Protein AF-A0A954KG67-F1 (afdb_monomer_lite)

Sequence (129 aa):
MQQMNFTLLSNLFTGDLIAPKYGTPLTLAVVALAIIGLAATNLGADLVLLGSLTILVASG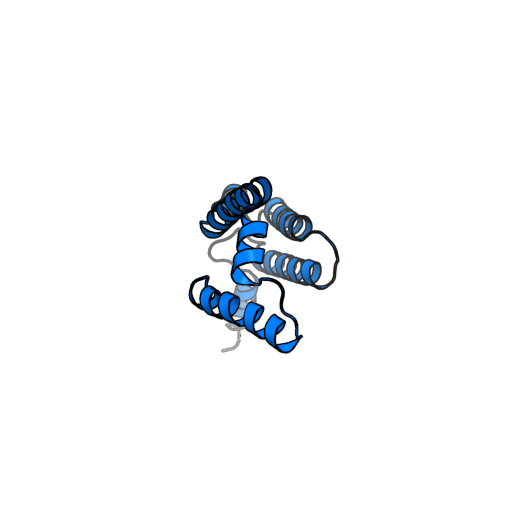AVSVPNAVHGFANEGLIAVAVLFIVAEGLEQTGAVGQLIQFVLGKPKTRLAALVRMIFPVAAMSSVMNN

Radius of gyration: 24.19 Å; chains: 1; bounding box: 67×35×59 Å

Foldseek 3Di:
DPDPPVVVVVCVVQVPDDFPRPADVLLVVLVVQLVCCVVPHPDDNCCSVVVSLVVCCVVVNDPPVRSVVVCVDPVNVVVVVVVVVVVVCVVVCVVVVVCCVQQNDDPDPVSNVCSVCVVCVVCDVVVDD

pLDDT: mean 82.66, std 14.42, range [47.78, 96.62]

Secondary structure (DSSP, 8-state):
--SSSHHHHHHHHH-TTSS-SS-HHHHHHHHHHHHHHHHH--S-HHHHHHHHHHHHHHTTSS-HHHHHHHHT-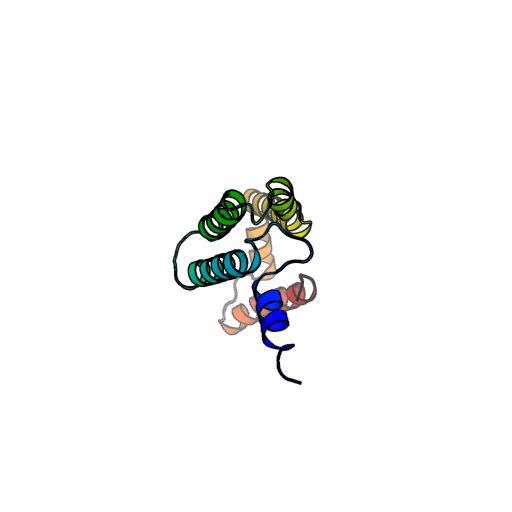HHHHHHHHHHHHHHHHHHTTHHHHHHHHHH---SSHHHHHHHHHHHHHHHHTTS--

Structure (mmCIF, N/CA/C/O backbone):
data_AF-A0A954KG67-F1
#
_entry.id   AF-A0A954KG67-F1
#
loop_
_atom_site.group_PDB
_atom_site.id
_atom_site.type_symbol
_atom_site.label_atom_id
_atom_site.label_alt_id
_atom_site.label_comp_id
_atom_site.label_asym_id
_atom_site.label_entity_id
_atom_site.label_seq_id
_atom_site.pdbx_PDB_ins_code
_atom_site.Cartn_x
_atom_site.Cartn_y
_atom_site.Cartn_z
_atom_site.occupancy
_atom_site.B_iso_or_equiv
_atom_site.auth_seq_id
_atom_site.auth_comp_id
_atom_site.auth_asym_id
_atom_site.auth_atom_id
_atom_site.pdbx_PDB_model_num
ATOM 1 N N . MET A 1 1 ? 44.824 -22.598 -18.547 1.00 50.69 1 MET A N 1
ATOM 2 C CA . MET A 1 1 ? 43.646 -22.534 -17.655 1.00 50.69 1 MET A CA 1
ATOM 3 C C . MET A 1 1 ? 43.579 -21.158 -16.982 1.00 50.69 1 MET A C 1
ATOM 5 O O . MET A 1 1 ? 43.983 -21.077 -15.839 1.00 50.69 1 MET A O 1
ATOM 9 N N . GLN A 1 2 ? 43.142 -20.076 -17.656 1.00 56.66 2 GLN A N 1
ATOM 10 C CA . GLN A 1 2 ? 42.823 -18.790 -16.982 1.00 56.66 2 GLN A CA 1
ATOM 11 C C . GLN A 1 2 ? 42.130 -17.761 -17.910 1.00 56.66 2 GLN A C 1
ATOM 13 O O . GLN A 1 2 ? 42.629 -16.661 -18.093 1.00 56.66 2 GLN A O 1
ATOM 18 N N . GLN A 1 3 ? 41.011 -18.106 -18.556 1.00 51.78 3 GLN A N 1
ATOM 19 C CA . GLN A 1 3 ? 40.231 -17.139 -19.368 1.00 51.78 3 GLN A CA 1
ATOM 20 C C . GLN A 1 3 ? 38.698 -17.328 -19.232 1.00 51.78 3 GLN A C 1
ATOM 22 O O . GLN A 1 3 ? 37.936 -16.673 -19.928 1.00 51.78 3 GLN A O 1
ATOM 27 N N . MET A 1 4 ? 38.211 -18.207 -18.341 1.00 57.88 4 MET A N 1
ATOM 28 C CA . MET A 1 4 ? 36.783 -18.591 -18.279 1.00 57.88 4 MET A CA 1
ATOM 29 C C . MET A 1 4 ? 35.961 -17.859 -17.195 1.00 57.88 4 MET A C 1
ATOM 31 O O . MET A 1 4 ? 34.759 -18.068 -17.101 1.00 57.88 4 MET A O 1
ATOM 35 N N . ASN A 1 5 ? 36.574 -16.983 -16.384 1.00 61.94 5 ASN A N 1
ATOM 36 C CA . ASN A 1 5 ? 35.899 -16.371 -15.224 1.00 61.94 5 ASN A CA 1
ATOM 37 C C . ASN A 1 5 ? 35.403 -14.935 -15.453 1.00 61.94 5 ASN A C 1
ATOM 39 O O . ASN A 1 5 ? 34.468 -14.511 -14.782 1.00 61.94 5 ASN A O 1
ATOM 43 N N . PHE A 1 6 ? 35.979 -14.178 -16.393 1.00 61.34 6 PHE A N 1
ATOM 44 C CA . PHE A 1 6 ? 35.586 -12.775 -16.592 1.00 61.34 6 PHE A CA 1
ATOM 45 C C . PHE A 1 6 ? 34.326 -12.631 -17.456 1.00 61.34 6 PHE A C 1
ATOM 47 O O . PHE A 1 6 ? 33.514 -11.745 -17.213 1.00 61.34 6 PHE A O 1
ATOM 54 N N . THR A 1 7 ? 34.116 -13.555 -18.397 1.00 57.84 7 THR A N 1
ATOM 55 C CA . THR A 1 7 ? 32.946 -13.575 -19.288 1.00 57.84 7 THR A CA 1
ATOM 56 C C . THR A 1 7 ? 31.671 -14.034 -18.572 1.00 57.84 7 THR A C 1
ATOM 58 O O . THR A 1 7 ? 30.589 -13.530 -18.845 1.00 57.84 7 THR A O 1
ATOM 61 N N . LEU A 1 8 ? 31.769 -14.957 -17.607 1.00 56.50 8 LEU A N 1
ATOM 62 C CA . LEU A 1 8 ? 30.614 -15.360 -16.791 1.00 56.50 8 LEU A CA 1
ATOM 63 C C . LEU A 1 8 ? 30.213 -14.272 -15.785 1.00 56.50 8 LEU A C 1
ATOM 65 O O . LEU A 1 8 ? 29.023 -14.066 -15.558 1.00 56.50 8 LEU A O 1
ATOM 69 N N . LEU A 1 9 ? 31.184 -13.524 -15.249 1.00 55.34 9 LEU A N 1
ATOM 70 C CA . LEU A 1 9 ? 30.914 -12.348 -14.422 1.00 55.34 9 LEU A CA 1
ATOM 71 C C . LEU A 1 9 ? 30.307 -11.213 -15.252 1.00 55.34 9 LEU A C 1
ATOM 73 O O . LEU A 1 9 ? 29.298 -10.654 -14.838 1.00 55.34 9 LEU A O 1
ATOM 77 N N . SER A 1 10 ? 30.825 -10.921 -16.450 1.00 54.59 10 SER A N 1
ATOM 78 C CA . SER A 1 10 ? 30.199 -9.922 -17.323 1.00 54.59 10 SER A CA 1
ATOM 79 C C . SER A 1 10 ? 28.784 -10.330 -17.717 1.00 54.59 10 SER A C 1
ATOM 81 O O . SER A 1 10 ? 27.908 -9.481 -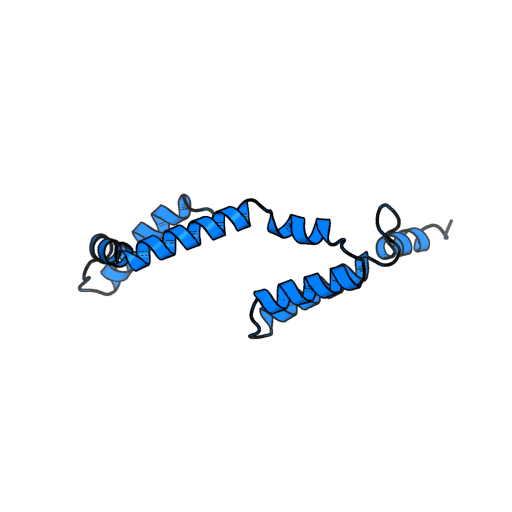17.699 1.00 54.59 10 SER A O 1
ATOM 83 N N . ASN A 1 11 ? 28.510 -11.608 -17.986 1.00 47.78 11 ASN A N 1
ATOM 84 C CA . ASN A 1 11 ? 27.172 -12.084 -18.356 1.00 47.78 11 ASN A CA 1
ATOM 85 C C . ASN A 1 11 ? 26.168 -12.045 -17.189 1.00 47.78 11 ASN A C 1
ATOM 87 O O . ASN A 1 11 ? 24.995 -11.759 -17.420 1.00 47.78 11 ASN A O 1
ATOM 91 N N . LEU A 1 12 ? 26.620 -12.228 -15.941 1.00 55.44 12 LEU A N 1
ATOM 92 C CA . LEU A 1 12 ? 25.805 -11.985 -14.740 1.00 55.44 12 LEU A CA 1
ATOM 93 C C . LEU A 1 12 ? 25.411 -10.504 -14.585 1.00 55.44 12 LEU A C 1
ATOM 95 O O . LEU A 1 12 ? 24.336 -10.212 -14.068 1.00 55.44 12 LEU A O 1
ATOM 99 N N . PHE A 1 13 ? 26.240 -9.576 -15.076 1.00 57.72 13 PHE A N 1
ATOM 100 C CA . PHE A 1 13 ? 25.941 -8.138 -15.105 1.00 57.72 13 PHE A CA 1
ATOM 101 C C . PHE A 1 13 ? 25.296 -7.653 -16.421 1.00 57.72 13 PHE A C 1
ATOM 103 O O . PHE A 1 13 ? 24.692 -6.583 -16.433 1.00 57.72 13 PHE A O 1
ATOM 110 N N . THR A 1 14 ? 25.384 -8.429 -17.510 1.00 59.44 14 THR A N 1
ATOM 111 C CA . THR A 1 14 ? 24.977 -8.029 -18.878 1.00 59.44 14 THR A CA 1
ATOM 112 C C . THR A 1 14 ? 23.681 -8.711 -19.349 1.00 59.44 14 THR A C 1
ATOM 114 O O . THR A 1 14 ? 23.075 -8.248 -20.305 1.00 59.44 14 THR A O 1
ATOM 117 N N . GLY A 1 15 ? 23.167 -9.728 -18.643 1.00 56.00 15 GLY A N 1
ATOM 118 C CA . GLY A 1 15 ? 21.749 -10.117 -18.724 1.00 56.00 15 GLY A CA 1
ATOM 119 C C . GLY A 1 15 ? 21.255 -10.644 -20.079 1.00 56.00 15 GLY A C 1
ATOM 120 O O . GLY A 1 15 ? 20.072 -10.510 -20.389 1.00 56.00 15 GLY A O 1
ATOM 121 N N . ASP A 1 16 ? 22.119 -11.266 -20.879 1.00 48.66 16 ASP A N 1
ATOM 122 C CA . ASP A 1 16 ? 21.725 -11.900 -22.139 1.00 48.66 16 ASP A CA 1
ATOM 123 C C . ASP A 1 16 ? 21.162 -13.306 -21.884 1.00 48.66 16 ASP A C 1
ATOM 125 O O . ASP A 1 16 ? 21.886 -14.285 -22.030 1.00 48.66 16 ASP A O 1
ATOM 129 N N . LEU A 1 17 ? 19.874 -13.423 -21.524 1.00 54.75 17 LEU A N 1
ATOM 130 C CA . LEU A 1 17 ? 19.091 -14.618 -21.888 1.00 54.75 17 LEU A CA 1
ATOM 131 C C . LEU A 1 17 ? 17.624 -14.358 -22.293 1.00 54.75 17 LEU A C 1
ATOM 133 O O . LEU A 1 17 ? 17.142 -15.150 -23.091 1.00 54.75 17 LEU A O 1
ATOM 137 N N . ILE A 1 18 ? 16.897 -13.307 -21.860 1.00 52.31 18 ILE A N 1
ATOM 138 C CA . ILE A 1 18 ? 15.483 -13.092 -22.306 1.00 52.31 18 ILE A CA 1
ATOM 139 C C . ILE A 1 18 ? 15.009 -11.603 -22.297 1.00 52.31 18 ILE A C 1
ATOM 141 O O . ILE A 1 18 ? 13.813 -11.333 -22.256 1.00 52.31 18 ILE A O 1
ATOM 145 N N . ALA A 1 19 ? 15.888 -10.591 -22.339 1.00 49.41 19 ALA A N 1
ATOM 146 C CA . ALA A 1 19 ? 15.471 -9.171 -22.309 1.00 49.41 19 ALA A CA 1
ATOM 147 C C . ALA A 1 19 ? 16.362 -8.262 -23.188 1.00 49.41 19 ALA A C 1
ATOM 149 O O . ALA A 1 19 ? 17.535 -8.578 -23.386 1.00 49.41 19 ALA A O 1
ATOM 150 N N . PRO A 1 20 ? 15.845 -7.144 -23.741 1.00 51.06 20 PRO A N 1
ATOM 151 C CA . PRO A 1 20 ? 16.573 -6.306 -24.695 1.00 51.06 20 PRO A CA 1
ATOM 152 C C . PRO A 1 20 ? 17.757 -5.597 -24.021 1.00 51.06 20 PRO A C 1
ATOM 154 O O . PRO A 1 20 ? 17.546 -4.643 -23.286 1.00 51.06 20 PRO A O 1
ATOM 157 N N . LYS A 1 21 ? 18.978 -6.097 -24.264 1.00 54.22 21 LYS A N 1
ATOM 158 C CA . LYS A 1 21 ? 20.347 -5.513 -24.223 1.00 54.22 21 LYS A CA 1
ATOM 159 C C . LYS A 1 21 ? 20.760 -4.376 -23.244 1.00 54.22 21 LYS A C 1
ATOM 161 O O . LYS A 1 21 ? 21.917 -3.969 -23.303 1.00 54.22 21 LYS A O 1
ATOM 166 N N . TYR A 1 22 ? 19.910 -3.888 -22.331 1.00 52.75 22 TYR A N 1
ATOM 167 C CA . TYR A 1 22 ? 20.175 -2.746 -21.428 1.00 52.75 22 TYR A CA 1
ATOM 168 C C . TYR A 1 22 ? 19.540 -2.854 -20.007 1.00 52.75 22 TYR A C 1
ATOM 170 O O . TYR A 1 22 ? 19.629 -1.908 -19.227 1.00 52.75 22 TYR A O 1
ATOM 178 N N . GLY A 1 23 ? 18.870 -3.960 -19.636 1.00 57.88 23 GLY A N 1
ATOM 179 C CA . GLY A 1 23 ? 17.750 -3.910 -18.667 1.00 57.88 23 GLY A CA 1
ATOM 180 C C . GLY A 1 23 ? 17.979 -4.214 -17.170 1.00 57.88 23 GLY A C 1
ATOM 181 O O . GLY A 1 23 ? 17.168 -3.784 -16.352 1.00 57.88 23 GLY A O 1
ATOM 182 N N . THR A 1 24 ? 19.025 -4.927 -16.746 1.00 68.75 24 THR A N 1
ATOM 183 C CA . THR A 1 24 ? 19.165 -5.388 -15.339 1.00 68.75 24 THR A CA 1
ATOM 184 C C . THR A 1 24 ? 19.762 -4.369 -14.353 1.00 68.75 24 THR A C 1
ATOM 186 O O . THR A 1 24 ? 19.183 -4.184 -13.283 1.00 68.75 24 THR A O 1
ATOM 189 N N . PRO A 1 25 ? 20.869 -3.657 -14.640 1.00 81.38 25 PRO A N 1
ATOM 190 C CA . PRO A 1 25 ? 21.409 -2.688 -13.682 1.00 81.38 25 PRO A CA 1
ATOM 191 C C . PRO A 1 25 ? 20.510 -1.455 -13.543 1.00 81.38 25 PRO A C 1
ATOM 193 O O . PRO A 1 25 ? 20.380 -0.907 -12.451 1.00 81.38 25 PRO A O 1
ATOM 196 N N . LEU A 1 26 ? 19.848 -1.046 -14.631 1.00 85.25 26 LEU A N 1
ATOM 197 C CA . LEU A 1 26 ? 18.913 0.076 -14.624 1.00 85.25 26 LEU A CA 1
ATOM 198 C C . LEU A 1 26 ? 17.680 -0.226 -13.765 1.00 85.25 26 LEU A C 1
ATOM 200 O O . LEU A 1 26 ? 17.288 0.604 -12.950 1.00 85.25 26 LEU A O 1
ATOM 204 N N . THR A 1 27 ? 17.090 -1.416 -13.908 1.00 89.31 27 THR A N 1
ATOM 205 C CA . THR A 1 27 ? 15.928 -1.824 -13.102 1.00 89.31 27 THR A CA 1
ATOM 206 C C . THR A 1 27 ? 16.266 -1.875 -11.619 1.00 89.31 27 THR A C 1
ATOM 208 O O . THR A 1 27 ? 15.542 -1.294 -10.813 1.00 89.31 27 THR A O 1
ATOM 211 N N . LEU A 1 28 ? 17.403 -2.476 -11.259 1.00 89.38 28 LEU A N 1
ATOM 212 C CA . LEU A 1 28 ? 17.885 -2.504 -9.877 1.00 89.38 28 LEU A CA 1
ATOM 213 C C . LEU A 1 28 ? 18.127 -1.099 -9.317 1.00 89.38 28 LEU A C 1
ATOM 215 O O . LEU A 1 28 ? 17.711 -0.813 -8.195 1.00 89.38 28 LEU A O 1
ATOM 219 N N . ALA A 1 29 ? 18.749 -0.210 -10.095 1.00 90.94 29 ALA A N 1
ATOM 220 C CA . ALA A 1 29 ? 18.986 1.167 -9.679 1.00 90.94 29 ALA A CA 1
ATOM 221 C C . ALA A 1 29 ? 17.671 1.926 -9.443 1.00 90.94 29 ALA A C 1
ATOM 223 O O . ALA A 1 29 ? 17.521 2.582 -8.416 1.00 90.94 29 ALA A O 1
ATOM 224 N N . VAL A 1 30 ? 16.696 1.803 -10.348 1.00 93.31 30 VAL A N 1
ATOM 225 C CA . VAL A 1 30 ? 15.390 2.468 -10.215 1.00 93.31 30 VAL A CA 1
ATOM 226 C C . VAL A 1 30 ? 14.598 1.924 -9.024 1.00 93.31 30 VAL A C 1
ATOM 228 O O . VAL A 1 30 ? 13.982 2.702 -8.300 1.00 93.31 30 VAL A O 1
ATOM 231 N N . VAL A 1 31 ? 14.644 0.613 -8.768 1.00 93.62 31 VAL A N 1
ATOM 232 C CA . VAL A 1 31 ? 14.000 0.009 -7.589 1.00 93.62 31 VAL A CA 1
ATOM 233 C C . VAL A 1 31 ? 14.675 0.469 -6.297 1.00 93.62 31 VAL A C 1
ATOM 235 O O . VAL A 1 31 ? 13.986 0.857 -5.356 1.00 93.62 31 VAL A O 1
ATOM 238 N N . ALA A 1 32 ? 16.009 0.493 -6.249 1.00 94.19 32 ALA A N 1
ATOM 239 C CA . ALA A 1 32 ? 16.741 1.000 -5.091 1.00 94.19 32 ALA A CA 1
ATOM 240 C C . ALA A 1 32 ? 16.405 2.475 -4.821 1.00 94.19 32 ALA A C 1
ATOM 242 O O . ALA A 1 32 ? 16.120 2.844 -3.683 1.00 94.19 32 ALA A O 1
ATOM 243 N N . LEU A 1 33 ? 16.360 3.304 -5.868 1.00 94.19 33 LEU A N 1
ATOM 244 C CA . LEU A 1 33 ? 15.939 4.700 -5.768 1.00 94.19 33 LEU A CA 1
ATOM 245 C C . LEU A 1 33 ? 14.482 4.837 -5.316 1.00 94.19 33 LEU A C 1
ATOM 247 O O . LEU A 1 33 ? 14.199 5.724 -4.519 1.00 94.19 33 LEU A O 1
ATOM 251 N N . ALA A 1 34 ? 13.574 3.963 -5.759 1.00 95.12 34 ALA A N 1
ATOM 252 C CA . ALA A 1 34 ? 12.186 3.959 -5.297 1.00 95.12 34 ALA A CA 1
ATOM 253 C C . ALA A 1 34 ? 12.101 3.673 -3.790 1.00 95.12 34 ALA A C 1
ATOM 255 O O . ALA A 1 34 ? 11.437 4.404 -3.064 1.00 95.12 34 ALA A O 1
ATOM 256 N N . ILE A 1 35 ? 12.818 2.653 -3.305 1.00 95.75 35 ILE A N 1
ATOM 257 C CA . ILE A 1 35 ? 12.853 2.293 -1.878 1.00 95.75 35 ILE A CA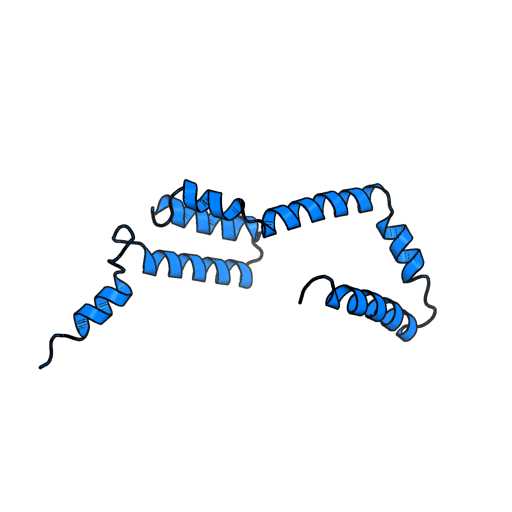 1
ATOM 258 C C . ILE A 1 35 ? 13.444 3.435 -1.048 1.00 95.75 35 ILE A C 1
ATOM 260 O O . ILE A 1 35 ? 12.873 3.814 -0.027 1.00 95.75 35 ILE A O 1
ATOM 264 N N . ILE A 1 36 ? 14.559 4.019 -1.497 1.00 95.31 36 ILE A N 1
ATOM 265 C CA . ILE A 1 36 ? 15.169 5.176 -0.831 1.00 95.31 36 ILE A CA 1
ATOM 266 C C . ILE A 1 36 ? 14.208 6.368 -0.858 1.00 95.31 36 ILE A C 1
ATOM 268 O O . ILE A 1 36 ? 14.057 7.040 0.154 1.00 95.31 36 ILE A O 1
ATOM 272 N N . GLY A 1 37 ? 13.523 6.609 -1.976 1.00 93.81 37 GLY A N 1
ATOM 273 C CA . GLY A 1 37 ? 12.517 7.659 -2.109 1.00 93.81 37 GLY A CA 1
ATOM 274 C C . GLY A 1 37 ? 11.380 7.494 -1.104 1.00 93.81 37 GLY A C 1
ATOM 275 O O . GLY A 1 37 ? 11.052 8.445 -0.401 1.00 93.81 37 GLY A O 1
ATOM 276 N N . LEU A 1 38 ? 10.840 6.282 -0.967 1.00 94.75 38 LEU A N 1
ATOM 277 C CA . LEU A 1 38 ? 9.794 5.968 0.011 1.00 94.75 38 LEU A CA 1
ATOM 278 C C . LEU A 1 38 ? 10.274 6.104 1.463 1.00 94.75 38 LEU A C 1
ATOM 280 O O . LEU A 1 38 ? 9.496 6.494 2.325 1.00 94.75 38 LEU A O 1
ATOM 284 N N . ALA A 1 39 ? 11.537 5.778 1.747 1.00 94.38 39 ALA A N 1
ATOM 285 C CA . ALA A 1 39 ? 12.080 5.814 3.104 1.00 94.38 39 ALA A CA 1
ATOM 286 C C . ALA A 1 39 ? 12.576 7.206 3.537 1.00 94.38 39 ALA A C 1
ATOM 288 O O . ALA A 1 39 ? 12.498 7.546 4.716 1.00 94.38 39 ALA A O 1
ATOM 289 N N . ALA A 1 40 ? 13.128 7.993 2.611 1.00 93.19 40 ALA A N 1
ATOM 290 C CA . ALA A 1 40 ? 13.839 9.238 2.908 1.00 93.19 40 ALA A CA 1
ATOM 291 C C . ALA A 1 40 ? 13.054 10.508 2.547 1.00 93.19 40 ALA A C 1
ATOM 293 O O . ALA A 1 40 ? 13.485 11.604 2.906 1.00 93.19 40 ALA A O 1
ATOM 294 N N . THR A 1 41 ? 11.932 10.396 1.828 1.00 90.50 41 THR A N 1
ATOM 295 C CA . THR A 1 41 ? 11.143 11.556 1.389 1.00 90.50 41 THR A CA 1
ATOM 296 C C . THR A 1 41 ? 9.703 11.491 1.892 1.00 90.50 41 THR A C 1
ATOM 298 O O . THR A 1 41 ? 9.170 10.419 2.142 1.00 90.50 41 THR A O 1
ATOM 301 N N . ASN A 1 42 ? 9.058 12.657 1.997 1.00 88.00 42 ASN A N 1
ATOM 302 C CA . ASN A 1 42 ? 7.622 12.777 2.287 1.00 88.00 42 ASN A CA 1
ATOM 303 C C . ASN A 1 42 ? 6.772 12.831 1.003 1.00 88.00 42 ASN A C 1
ATOM 305 O O . ASN A 1 42 ? 5.660 13.359 1.017 1.00 88.00 42 ASN A O 1
ATOM 309 N N . LEU A 1 43 ? 7.313 12.376 -0.132 1.00 90.50 43 LEU A N 1
ATOM 310 C CA . LEU A 1 43 ? 6.542 12.290 -1.368 1.00 90.50 43 LEU A CA 1
ATOM 311 C C . LEU A 1 43 ? 5.479 11.198 -1.227 1.00 90.50 43 LEU A C 1
ATOM 313 O O . LEU A 1 43 ? 5.705 10.180 -0.574 1.00 90.50 43 LEU A O 1
ATOM 317 N N . GLY A 1 44 ? 4.324 11.406 -1.862 1.00 93.00 44 GLY A N 1
ATOM 318 C CA . GLY A 1 44 ? 3.290 10.380 -1.941 1.00 93.00 44 GLY A CA 1
ATOM 319 C C . GLY A 1 44 ? 3.859 9.089 -2.533 1.00 93.00 44 GLY A C 1
ATOM 320 O O . GLY A 1 44 ? 4.598 9.120 -3.523 1.00 93.00 44 GLY A O 1
ATOM 321 N N . ALA A 1 45 ? 3.548 7.951 -1.907 1.00 92.31 45 ALA A N 1
ATOM 322 C CA . ALA A 1 45 ? 4.035 6.651 -2.364 1.00 92.31 45 ALA A CA 1
ATOM 323 C C . ALA A 1 45 ? 3.576 6.344 -3.799 1.00 92.31 45 ALA A C 1
ATOM 325 O O . ALA A 1 45 ? 4.310 5.728 -4.568 1.00 92.31 45 ALA A O 1
ATOM 326 N N . ASP A 1 46 ? 2.396 6.837 -4.172 1.00 91.62 46 ASP A N 1
ATOM 327 C CA . ASP A 1 46 ? 1.862 6.820 -5.528 1.00 91.62 46 ASP A CA 1
ATOM 328 C C . ASP A 1 46 ? 2.797 7.526 -6.519 1.00 91.62 46 ASP A C 1
ATOM 330 O O . ASP A 1 46 ? 3.149 6.942 -7.540 1.00 91.62 46 ASP A O 1
ATOM 334 N N . LEU A 1 47 ? 3.281 8.729 -6.198 1.00 94.12 47 LEU A N 1
ATOM 335 C CA . LEU A 1 47 ? 4.186 9.485 -7.066 1.00 94.12 47 LEU A CA 1
ATOM 336 C C . LEU A 1 47 ? 5.539 8.793 -7.231 1.00 94.12 47 LEU A C 1
ATOM 338 O O . LEU A 1 47 ? 6.056 8.713 -8.346 1.00 94.12 47 LEU A O 1
ATOM 342 N N . VAL A 1 48 ? 6.114 8.283 -6.138 1.00 95.25 48 VAL A N 1
ATOM 343 C CA . VAL A 1 48 ? 7.416 7.600 -6.177 1.00 95.25 48 VAL A CA 1
ATOM 344 C C . VAL A 1 48 ? 7.319 6.316 -7.001 1.00 95.25 48 VAL A C 1
ATOM 346 O O . VAL A 1 48 ? 8.138 6.088 -7.890 1.00 95.25 48 VAL A O 1
ATOM 349 N N . LEU A 1 49 ? 6.297 5.494 -6.755 1.00 94.06 49 LEU A N 1
ATOM 350 C CA . LEU A 1 49 ? 6.123 4.215 -7.443 1.00 94.06 49 LEU A CA 1
ATOM 351 C C . LEU A 1 49 ? 5.727 4.393 -8.915 1.00 94.06 49 LEU A C 1
ATOM 353 O O . LEU A 1 49 ? 6.310 3.738 -9.782 1.00 94.06 49 LEU A O 1
ATOM 357 N N . LEU A 1 50 ? 4.792 5.299 -9.226 1.00 94.12 50 LEU A N 1
ATOM 358 C CA . LEU A 1 50 ? 4.396 5.590 -10.609 1.00 94.12 50 LEU A CA 1
ATOM 359 C C . LEU A 1 50 ? 5.518 6.274 -11.389 1.00 94.12 50 LEU A C 1
ATOM 361 O O . LEU A 1 50 ? 5.723 5.959 -12.562 1.00 94.12 50 LEU A O 1
ATOM 365 N N . GLY A 1 51 ? 6.278 7.167 -10.752 1.00 94.38 51 GLY A N 1
ATOM 366 C CA . GLY A 1 51 ? 7.454 7.798 -11.347 1.00 94.38 51 GLY A CA 1
ATOM 367 C C . GLY A 1 51 ? 8.523 6.769 -11.710 1.00 94.38 51 GLY A C 1
ATOM 368 O O . GLY A 1 51 ? 8.973 6.721 -12.856 1.00 94.38 51 GLY A O 1
ATOM 369 N N . SER A 1 52 ? 8.863 5.877 -10.777 1.00 93.75 52 SER A N 1
ATOM 370 C CA . SER A 1 52 ? 9.802 4.782 -11.032 1.00 93.75 52 SER A CA 1
ATOM 371 C C . SER A 1 52 ? 9.321 3.847 -12.143 1.00 93.75 52 SER A C 1
ATOM 373 O O . SER A 1 52 ? 10.098 3.517 -13.040 1.00 93.75 52 SER A O 1
ATOM 375 N N . LEU A 1 53 ? 8.039 3.469 -12.158 1.00 93.62 53 LEU A N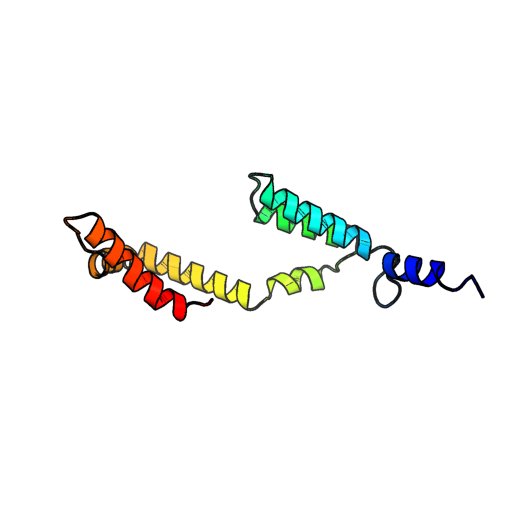 1
ATOM 376 C CA . LEU A 1 53 ? 7.474 2.657 -13.238 1.00 93.62 53 LEU A CA 1
ATOM 377 C C . LEU A 1 53 ? 7.528 3.381 -14.592 1.00 93.62 53 LEU A C 1
ATOM 379 O O . LEU A 1 53 ? 7.876 2.773 -15.601 1.00 93.62 53 LEU A O 1
ATOM 383 N N . THR A 1 54 ? 7.249 4.686 -14.613 1.00 93.38 54 THR A N 1
ATOM 384 C CA . THR A 1 54 ? 7.322 5.516 -15.824 1.00 93.38 54 THR A CA 1
ATOM 385 C C . THR A 1 54 ? 8.737 5.530 -16.400 1.00 93.38 54 THR A C 1
ATOM 387 O O . THR A 1 54 ? 8.902 5.369 -17.606 1.00 93.38 54 THR A O 1
ATOM 390 N N . ILE A 1 55 ? 9.768 5.640 -15.555 1.00 91.88 55 ILE A N 1
ATOM 391 C CA . ILE A 1 55 ? 11.176 5.572 -15.979 1.00 91.88 55 ILE A CA 1
ATOM 392 C C . ILE A 1 55 ? 11.503 4.198 -16.587 1.00 91.88 55 ILE A C 1
ATOM 394 O O . ILE A 1 55 ? 12.178 4.114 -17.616 1.00 91.88 55 ILE A O 1
ATOM 398 N N . LEU A 1 56 ? 11.002 3.109 -15.997 1.00 89.81 56 LEU A N 1
ATOM 399 C CA . LEU A 1 56 ? 11.213 1.748 -16.510 1.00 89.81 56 LEU A CA 1
ATOM 400 C C . LEU A 1 56 ? 10.512 1.495 -17.848 1.00 89.81 56 LEU A C 1
ATOM 402 O O . LEU A 1 56 ? 11.063 0.819 -18.716 1.00 89.81 56 LEU A O 1
ATOM 406 N N . VAL A 1 57 ? 9.321 2.059 -18.035 1.00 90.06 57 VAL A N 1
ATOM 407 C CA . VAL A 1 57 ? 8.593 1.970 -19.305 1.00 90.06 57 VAL A CA 1
ATOM 408 C C . VAL A 1 57 ? 9.252 2.844 -20.374 1.00 90.06 57 VAL A C 1
ATOM 410 O O . VAL A 1 57 ? 9.475 2.380 -21.490 1.00 90.06 57 VAL A O 1
ATOM 413 N N . ALA A 1 58 ? 9.638 4.079 -20.037 1.00 89.00 58 ALA A N 1
ATOM 414 C CA . ALA A 1 58 ? 10.297 5.007 -20.960 1.00 89.00 58 ALA A CA 1
ATOM 415 C C . ALA A 1 58 ? 11.673 4.508 -21.429 1.00 89.00 58 ALA A C 1
ATOM 417 O O . ALA A 1 58 ? 12.062 4.740 -22.570 1.00 89.00 58 ALA A O 1
ATOM 418 N N . SER A 1 59 ? 12.399 3.794 -20.565 1.00 86.19 59 SER A N 1
ATOM 419 C CA . SER A 1 59 ? 13.673 3.151 -20.912 1.00 86.19 59 SER A CA 1
ATOM 420 C C . SER A 1 59 ? 13.518 1.842 -21.697 1.00 86.19 59 SER A C 1
ATOM 422 O O . SER A 1 59 ? 14.517 1.276 -22.134 1.00 86.19 59 SER A O 1
ATOM 424 N N . GLY A 1 60 ? 12.290 1.344 -21.882 1.00 83.75 60 GLY A N 1
ATOM 425 C CA . GLY A 1 60 ? 12.019 0.074 -22.557 1.00 83.75 60 GLY A CA 1
ATOM 426 C C . GLY A 1 60 ? 12.383 -1.168 -21.736 1.00 83.75 60 GLY A C 1
ATOM 427 O O . GLY A 1 60 ? 12.320 -2.279 -22.261 1.00 83.75 60 GLY A O 1
ATOM 428 N N . ALA A 1 61 ? 12.741 -1.005 -20.457 1.00 84.12 61 ALA A N 1
ATOM 429 C CA . ALA A 1 61 ? 13.037 -2.116 -19.555 1.00 84.12 61 ALA A CA 1
ATOM 430 C C . ALA A 1 61 ? 11.779 -2.936 -19.218 1.00 84.12 61 ALA A C 1
ATOM 432 O O . ALA A 1 61 ? 11.864 -4.143 -18.996 1.00 84.12 61 ALA A O 1
ATOM 433 N N . VAL A 1 62 ? 10.609 -2.287 -19.208 1.00 85.50 62 VAL A N 1
ATOM 434 C CA . VAL A 1 62 ? 9.297 -2.921 -19.030 1.00 85.50 62 VAL A CA 1
ATOM 435 C C . VAL A 1 62 ? 8.365 -2.465 -20.151 1.00 85.50 62 VAL A C 1
ATOM 437 O O . VAL A 1 62 ? 8.256 -1.276 -20.437 1.00 85.50 62 VAL A O 1
ATOM 440 N N . SER A 1 63 ? 7.668 -3.402 -20.795 1.00 87.31 63 SER A N 1
ATOM 441 C CA . SER A 1 63 ? 6.658 -3.066 -21.802 1.00 87.31 63 SER A CA 1
ATOM 442 C C . SER A 1 63 ? 5.385 -2.516 -21.145 1.00 87.31 63 SER A C 1
ATOM 444 O O . SER A 1 63 ? 5.026 -2.914 -20.037 1.00 87.31 63 SER A O 1
ATOM 446 N N . VAL A 1 64 ? 4.656 -1.636 -21.841 1.00 88.88 64 VAL A N 1
ATOM 447 C CA . VAL A 1 64 ? 3.387 -1.067 -21.339 1.00 88.88 64 VAL A CA 1
ATOM 448 C C . VAL A 1 64 ? 2.384 -2.152 -20.906 1.00 88.88 64 VAL A C 1
ATOM 450 O O . VAL A 1 64 ? 1.847 -2.032 -19.806 1.00 88.88 64 VAL A O 1
ATOM 453 N N . PRO A 1 65 ? 2.159 -3.244 -21.671 1.00 89.06 65 PRO A N 1
ATOM 454 C CA . PRO A 1 65 ? 1.249 -4.304 -21.236 1.00 89.06 65 PRO A CA 1
ATOM 455 C C . PRO A 1 65 ? 1.692 -4.973 -19.930 1.00 89.06 65 PRO A C 1
ATOM 457 O O . PRO A 1 65 ? 0.861 -5.212 -19.060 1.00 89.06 65 PRO A O 1
ATOM 460 N N . ASN A 1 66 ? 2.996 -5.215 -19.756 1.00 87.56 66 ASN A N 1
ATOM 461 C CA . ASN A 1 66 ? 3.530 -5.833 -18.540 1.00 87.56 66 ASN A CA 1
ATOM 462 C C . ASN A 1 66 ? 3.433 -4.891 -17.331 1.00 87.56 66 ASN A C 1
ATOM 464 O O . ASN A 1 66 ? 3.141 -5.342 -16.227 1.00 87.56 66 ASN A O 1
ATOM 468 N N . ALA A 1 67 ? 3.632 -3.587 -17.539 1.00 88.50 67 ALA A N 1
ATOM 469 C CA . ALA A 1 67 ? 3.450 -2.578 -16.500 1.00 88.50 67 ALA A CA 1
ATOM 470 C C . ALA A 1 67 ? 1.993 -2.529 -16.011 1.00 88.50 67 ALA A C 1
ATOM 472 O O . ALA A 1 67 ? 1.743 -2.563 -14.808 1.00 88.50 67 ALA A O 1
ATOM 473 N N . VAL A 1 68 ? 1.025 -2.515 -16.935 1.00 89.12 68 VAL A N 1
ATOM 474 C CA . VAL A 1 68 ? -0.411 -2.494 -16.603 1.00 89.12 68 VAL A CA 1
ATOM 475 C C . VAL A 1 68 ? -0.863 -3.816 -15.974 1.00 89.12 68 VAL A C 1
ATOM 477 O O . VAL A 1 68 ? -1.682 -3.811 -15.058 1.00 89.12 68 VAL A O 1
ATOM 480 N N . HIS A 1 69 ? -0.284 -4.946 -16.385 1.00 89.50 69 HIS A N 1
ATOM 481 C CA . HIS A 1 69 ? -0.573 -6.249 -15.786 1.00 89.50 69 HIS A CA 1
ATOM 482 C C . HIS A 1 69 ? -0.230 -6.300 -14.286 1.00 89.50 69 HIS A C 1
ATOM 484 O O . HIS A 1 69 ? -0.903 -6.990 -13.524 1.00 89.50 69 HIS A O 1
ATOM 490 N N . GLY A 1 70 ? 0.767 -5.533 -13.829 1.00 84.62 70 GLY A N 1
ATOM 491 C CA . GLY A 1 70 ? 1.083 -5.401 -12.402 1.00 84.62 70 GLY A CA 1
ATOM 492 C C . GLY A 1 70 ? -0.045 -4.772 -11.569 1.00 84.62 70 GLY A C 1
ATOM 493 O O . GLY A 1 70 ? -0.201 -5.111 -10.394 1.00 84.62 70 GLY A O 1
ATOM 494 N N . PHE A 1 71 ? -0.872 -3.913 -12.177 1.00 86.06 71 PHE A N 1
ATOM 495 C CA . PHE A 1 71 ? -2.053 -3.320 -11.534 1.00 86.06 71 PHE A CA 1
ATOM 496 C C . PHE A 1 71 ? -3.258 -4.265 -11.508 1.00 86.06 71 PHE A C 1
ATOM 498 O O . PHE A 1 71 ? -4.145 -4.099 -10.682 1.00 86.06 71 PHE A O 1
ATOM 505 N N . ALA A 1 72 ? -3.299 -5.287 -12.361 1.00 86.06 72 ALA A N 1
ATOM 506 C CA . ALA A 1 72 ? -4.374 -6.281 -12.372 1.00 86.06 72 ALA A CA 1
ATOM 507 C C . ALA A 1 72 ? -4.173 -7.407 -11.336 1.00 86.06 72 ALA A C 1
ATOM 509 O O . ALA A 1 72 ? -4.762 -8.479 -11.466 1.00 86.06 72 ALA A O 1
ATOM 510 N N . ASN A 1 73 ? -3.326 -7.204 -10.320 1.00 90.19 73 ASN A N 1
ATOM 511 C CA . ASN A 1 73 ? -3.088 -8.226 -9.306 1.00 90.19 73 ASN A CA 1
ATOM 512 C C . ASN A 1 73 ? -4.288 -8.359 -8.349 1.00 90.19 73 ASN A C 1
ATOM 514 O O . ASN A 1 73 ? -4.919 -7.370 -7.969 1.00 90.19 73 ASN A O 1
ATOM 518 N N . GLU A 1 74 ? -4.579 -9.595 -7.945 1.00 91.00 74 GLU A N 1
ATOM 519 C CA . GLU A 1 74 ? -5.724 -9.924 -7.087 1.00 91.00 74 GLU A CA 1
ATOM 520 C C . GLU A 1 74 ? -5.691 -9.166 -5.751 1.00 91.00 74 GLU A C 1
ATOM 522 O O . GLU A 1 74 ? -6.725 -8.700 -5.277 1.00 91.00 74 GLU A O 1
ATOM 527 N N . GLY A 1 75 ? -4.499 -8.955 -5.184 1.00 89.62 75 GLY A N 1
ATOM 528 C CA . GLY A 1 75 ? -4.320 -8.202 -3.943 1.00 89.62 75 GLY A CA 1
ATOM 529 C C . GLY A 1 75 ? -4.765 -6.740 -4.049 1.00 89.62 75 GLY A C 1
ATOM 530 O O . GLY A 1 75 ? -5.450 -6.243 -3.159 1.00 89.62 75 GLY A O 1
ATOM 531 N N . LEU A 1 76 ? -4.440 -6.051 -5.145 1.00 91.19 76 LEU A N 1
ATOM 532 C CA . LEU A 1 76 ? -4.842 -4.663 -5.378 1.00 91.19 76 LEU A CA 1
ATOM 533 C C . LEU A 1 76 ? -6.358 -4.559 -5.540 1.00 91.19 76 LEU A C 1
ATOM 535 O O . LEU A 1 76 ? -6.972 -3.646 -4.990 1.00 91.19 76 LEU A O 1
ATOM 539 N N . ILE A 1 77 ? -6.966 -5.515 -6.247 1.00 92.06 77 ILE A N 1
ATOM 540 C CA . ILE A 1 77 ? -8.422 -5.588 -6.404 1.00 92.06 77 ILE A CA 1
ATOM 541 C C . ILE A 1 77 ? -9.087 -5.815 -5.041 1.00 92.06 77 ILE A C 1
ATOM 543 O O . ILE A 1 77 ? -10.043 -5.117 -4.707 1.00 92.06 77 ILE A O 1
ATOM 547 N N . ALA A 1 78 ? -8.561 -6.728 -4.221 1.00 92.81 78 ALA A N 1
ATOM 548 C CA . ALA A 1 78 ? -9.071 -6.967 -2.875 1.00 92.81 78 ALA A CA 1
ATOM 549 C C . ALA A 1 78 ? -8.999 -5.699 -2.009 1.00 92.81 78 ALA A C 1
ATOM 551 O O . ALA A 1 78 ? -9.992 -5.321 -1.389 1.00 92.81 78 ALA A O 1
ATOM 552 N N . VAL A 1 79 ? -7.867 -4.990 -2.021 1.00 92.62 79 VAL A N 1
ATOM 553 C CA . VAL A 1 79 ? -7.707 -3.714 -1.303 1.00 92.62 79 VAL A CA 1
ATOM 554 C C . VAL A 1 79 ? -8.698 -2.659 -1.806 1.00 92.62 79 VAL A C 1
ATOM 556 O O . VAL A 1 79 ? -9.309 -1.965 -0.995 1.00 92.62 79 VAL A O 1
ATOM 559 N N . ALA A 1 80 ? -8.925 -2.562 -3.119 1.00 93.12 80 ALA A N 1
ATOM 560 C CA . ALA A 1 80 ? -9.916 -1.645 -3.680 1.00 93.12 80 ALA A CA 1
ATOM 561 C C . ALA A 1 80 ? -11.339 -1.952 -3.180 1.00 93.12 80 ALA A C 1
ATOM 563 O O . ALA A 1 80 ? -12.074 -1.040 -2.802 1.00 93.12 80 ALA A O 1
ATOM 564 N N . VAL A 1 81 ? -11.717 -3.232 -3.108 1.00 95.25 81 VAL A N 1
ATOM 565 C CA . VAL A 1 81 ? -13.008 -3.655 -2.540 1.00 95.25 81 VAL A CA 1
ATOM 566 C C . VAL A 1 81 ? -13.096 -3.308 -1.054 1.00 95.25 81 VAL A C 1
ATOM 568 O O . VAL A 1 81 ? -14.124 -2.797 -0.611 1.00 95.25 81 VAL A O 1
ATOM 571 N N . LEU A 1 82 ? -12.023 -3.519 -0.285 1.00 94.50 82 LEU A N 1
ATOM 572 C CA . LEU A 1 82 ? -11.982 -3.141 1.129 1.00 94.50 82 LEU A CA 1
ATOM 573 C C . LEU A 1 82 ? -12.168 -1.633 1.327 1.00 94.50 82 LEU A C 1
ATOM 575 O O . LEU A 1 82 ? -12.866 -1.249 2.260 1.00 94.50 82 LEU A O 1
ATOM 579 N N . PHE A 1 83 ? -11.627 -0.786 0.445 1.00 94.69 83 PHE A N 1
ATOM 580 C CA . PHE A 1 83 ? -11.872 0.659 0.497 1.00 94.69 83 PHE A CA 1
ATOM 581 C C . PHE A 1 83 ? -13.338 1.020 0.238 1.00 94.69 83 PHE A C 1
ATOM 583 O O . PHE A 1 83 ? -13.887 1.848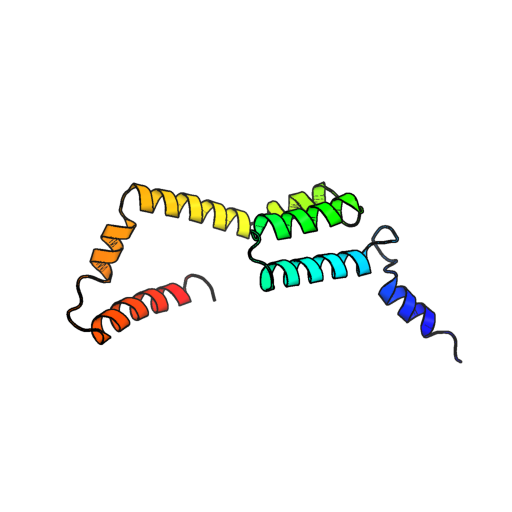 0.959 1.00 94.69 83 PHE A O 1
ATOM 590 N N . ILE A 1 84 ? -13.998 0.375 -0.730 1.00 96.62 84 ILE A N 1
ATOM 591 C CA . ILE A 1 84 ? -15.435 0.585 -0.985 1.00 96.62 84 ILE A CA 1
ATOM 592 C C . ILE A 1 84 ? -16.263 0.197 0.247 1.00 96.62 84 ILE A C 1
ATOM 594 O O . ILE A 1 84 ? -17.175 0.921 0.646 1.00 96.62 84 ILE A O 1
ATOM 598 N N . VAL A 1 85 ? -15.944 -0.942 0.865 1.00 95.56 85 VAL A N 1
ATOM 599 C CA . VAL A 1 85 ? -16.624 -1.404 2.082 1.00 95.56 85 VAL A CA 1
ATOM 600 C C . VAL A 1 85 ? -16.356 -0.456 3.251 1.00 95.56 85 VAL A C 1
ATOM 602 O O . VAL A 1 85 ? -17.293 -0.109 3.966 1.00 95.56 85 VAL A O 1
ATOM 605 N N . ALA A 1 86 ? -15.109 -0.017 3.435 1.00 94.06 86 ALA A N 1
ATOM 606 C CA . ALA A 1 86 ? -14.731 0.926 4.483 1.00 94.06 86 ALA A CA 1
ATOM 607 C C . ALA A 1 86 ? -15.518 2.237 4.357 1.00 94.06 86 ALA A C 1
ATOM 609 O O . ALA A 1 86 ? -16.165 2.646 5.317 1.00 94.06 86 ALA A O 1
ATOM 610 N N . GLU A 1 87 ? -15.564 2.819 3.160 1.00 96.12 87 GLU A N 1
ATOM 611 C CA . GLU A 1 87 ? -16.339 4.027 2.872 1.00 96.12 87 GLU A CA 1
ATOM 612 C C . GLU A 1 87 ? -17.842 3.819 3.147 1.00 96.12 87 GLU A C 1
ATOM 614 O O . GLU A 1 87 ? -18.488 4.648 3.786 1.00 96.12 87 GLU A O 1
ATOM 619 N N . GLY A 1 88 ? -18.411 2.674 2.750 1.00 95.31 88 GLY A N 1
ATOM 620 C CA . GLY A 1 88 ? -19.808 2.342 3.053 1.00 95.31 88 GLY A CA 1
ATOM 621 C C . GLY A 1 88 ? -20.099 2.238 4.559 1.00 95.31 88 GLY A C 1
ATOM 622 O O . GLY A 1 88 ? -21.160 2.656 5.032 1.00 95.31 88 GLY A O 1
ATOM 623 N N . LEU A 1 89 ? -19.154 1.717 5.342 1.00 95.31 89 LEU A N 1
ATOM 624 C CA . LEU A 1 89 ? -19.268 1.650 6.801 1.00 95.31 89 LEU A CA 1
ATOM 625 C C . LEU A 1 89 ? -19.098 3.027 7.465 1.00 95.31 89 LEU A C 1
ATOM 627 O O . LEU A 1 89 ? -19.756 3.294 8.476 1.00 95.31 89 LEU A O 1
ATOM 631 N N . GLU A 1 90 ? -18.245 3.897 6.919 1.00 94.06 90 GLU A N 1
ATOM 632 C CA . GLU A 1 90 ? -18.077 5.273 7.398 1.00 94.06 90 GLU A CA 1
ATOM 633 C C . GLU A 1 90 ? -19.330 6.114 7.136 1.00 94.06 90 GLU A C 1
ATOM 635 O O . GLU A 1 90 ? -19.863 6.718 8.069 1.00 94.06 90 GLU A O 1
ATOM 640 N N . GLN A 1 91 ? -19.873 6.078 5.914 1.00 95.62 91 GLN A N 1
ATOM 641 C CA . GLN A 1 91 ? -21.076 6.836 5.545 1.00 95.62 91 GLN A CA 1
ATOM 642 C C . GLN A 1 91 ? -22.319 6.426 6.345 1.00 95.62 91 GLN A C 1
ATOM 644 O O . GLN A 1 91 ? -23.177 7.257 6.639 1.00 95.62 91 GLN A O 1
ATOM 649 N N . THR A 1 92 ? -22.425 5.151 6.727 1.00 94.62 92 THR A N 1
ATOM 650 C CA . THR A 1 92 ? -23.538 4.651 7.552 1.00 94.62 92 THR A CA 1
ATOM 651 C C . THR A 1 92 ? -23.355 4.928 9.047 1.00 94.62 92 THR A C 1
ATOM 653 O O . THR A 1 92 ? -24.285 4.724 9.827 1.00 94.62 92 THR A O 1
ATOM 656 N N . GLY A 1 93 ? -22.168 5.369 9.480 1.00 92.06 93 GLY A N 1
ATOM 657 C CA . GLY A 1 93 ? -21.819 5.515 10.896 1.00 92.06 93 GLY A CA 1
ATOM 658 C C . GLY A 1 93 ? -21.679 4.181 11.643 1.00 92.06 93 GLY A C 1
ATOM 659 O O . GLY A 1 93 ? -21.505 4.174 12.868 1.00 92.06 93 GLY A O 1
ATOM 660 N N . ALA A 1 94 ? -21.720 3.053 10.926 1.00 91.94 94 ALA A N 1
ATOM 661 C CA . ALA A 1 94 ? -21.678 1.712 11.495 1.00 91.94 94 ALA A CA 1
ATOM 662 C C . ALA A 1 94 ? -20.378 1.463 12.272 1.00 91.94 94 ALA A C 1
ATOM 664 O O . ALA A 1 94 ? -20.411 0.870 13.352 1.00 91.94 94 ALA A O 1
ATOM 665 N N . VAL A 1 95 ? -19.244 1.987 11.785 1.00 89.31 95 VAL A N 1
ATOM 666 C CA . VAL A 1 95 ? -17.947 1.898 12.484 1.00 89.31 95 VAL A CA 1
ATOM 667 C C . VAL A 1 95 ? -18.034 2.525 13.877 1.00 89.31 95 VAL A C 1
ATOM 669 O O . VAL A 1 95 ? -17.600 1.925 14.859 1.00 89.31 95 VAL A O 1
ATOM 672 N N . GLY A 1 96 ? -18.648 3.705 13.993 1.00 88.56 96 GLY A N 1
ATOM 673 C CA . GLY A 1 96 ? -18.804 4.402 15.270 1.00 88.56 96 GLY A CA 1
ATOM 674 C C . GLY A 1 96 ? -19.704 3.646 16.250 1.00 88.56 96 GLY A C 1
ATOM 675 O O . GLY A 1 96 ? -19.383 3.550 17.437 1.00 88.56 96 GLY A O 1
ATOM 676 N N . GLN A 1 97 ? -20.801 3.061 15.760 1.00 89.38 97 GLN A N 1
ATOM 677 C CA . GLN A 1 97 ? -21.691 2.225 16.572 1.00 89.38 97 GLN A CA 1
ATOM 678 C C . GLN A 1 97 ? -20.987 0.952 17.056 1.00 89.38 97 GLN A C 1
ATOM 680 O O . GLN A 1 97 ? -21.074 0.610 18.237 1.00 89.38 97 GLN A O 1
ATOM 685 N N . LEU A 1 98 ? -20.232 0.293 16.173 1.00 87.12 98 LEU A N 1
ATOM 686 C CA . LEU A 1 98 ? -19.456 -0.899 16.500 1.00 87.12 98 LEU A CA 1
ATOM 687 C C . LEU A 1 98 ? -18.357 -0.591 17.525 1.00 87.12 98 LEU A C 1
ATOM 689 O O . LEU A 1 98 ? -18.211 -1.316 18.506 1.00 87.12 98 LEU A O 1
ATOM 693 N N . ILE A 1 99 ? -17.634 0.520 17.357 1.00 86.19 99 ILE A N 1
ATOM 694 C CA . ILE A 1 99 ? -16.634 1.002 18.320 1.00 86.19 99 ILE A CA 1
ATOM 695 C C . ILE A 1 99 ? -17.272 1.222 19.693 1.00 86.19 99 ILE A C 1
ATOM 697 O O . ILE A 1 99 ? -16.741 0.749 20.695 1.00 86.19 99 ILE A O 1
ATOM 701 N N . GLN A 1 100 ? -18.423 1.897 19.771 1.00 86.25 100 GLN A N 1
ATOM 702 C CA . GLN A 1 100 ? -19.099 2.110 21.054 1.00 86.25 100 GLN A CA 1
ATOM 703 C C . GLN A 1 100 ? -19.584 0.803 21.688 1.00 86.25 100 GLN A C 1
ATOM 705 O O . GLN A 1 100 ? -19.505 0.666 22.910 1.00 86.25 100 GLN A O 1
ATOM 710 N N . PHE A 1 101 ? -20.039 -0.157 20.882 1.00 85.75 101 PHE A N 1
ATOM 711 C CA . PHE A 1 101 ? -20.456 -1.475 21.351 1.00 85.75 101 PHE A CA 1
ATOM 712 C C . PHE A 1 101 ? -19.280 -2.300 21.901 1.00 85.75 101 PHE A C 1
ATOM 714 O O . PHE A 1 101 ? -19.383 -2.872 22.985 1.00 85.75 101 PHE A O 1
ATOM 721 N N . VAL A 1 102 ? -18.145 -2.325 21.194 1.00 82.81 102 VAL A N 1
ATOM 722 C CA . VAL A 1 102 ? -16.975 -3.150 21.543 1.00 82.81 102 VAL A CA 1
ATOM 723 C C . VAL A 1 102 ? -16.114 -2.504 22.636 1.00 82.81 102 VAL A C 1
ATOM 725 O O . VAL A 1 102 ? -15.712 -3.167 23.593 1.00 82.81 102 VAL A O 1
ATOM 728 N N . LEU A 1 103 ? -15.826 -1.205 22.528 1.00 81.94 103 LEU A N 1
ATOM 729 C CA . LEU A 1 103 ? -14.912 -0.500 23.435 1.00 81.94 103 LEU A CA 1
ATOM 730 C C . LEU A 1 103 ? -15.652 0.135 24.623 1.00 81.94 103 LEU A C 1
ATOM 732 O O . LEU A 1 103 ? -15.175 0.095 25.767 1.00 81.94 103 LEU A O 1
ATOM 736 N N . GLY A 1 104 ? -16.855 0.664 24.393 1.00 82.56 104 GLY A N 1
ATOM 737 C CA . GLY A 1 104 ? -17.640 1.368 25.408 1.00 82.56 104 GLY A CA 1
ATOM 738 C C . GLY A 1 104 ? -16.884 2.544 26.045 1.00 82.56 104 GLY A C 1
ATOM 739 O O . GLY A 1 104 ? -15.989 3.134 25.446 1.00 82.56 104 GLY A O 1
ATOM 740 N N . LYS A 1 105 ? -17.240 2.901 27.288 1.00 80.38 105 LYS A N 1
ATOM 741 C CA . LYS A 1 105 ? -16.601 3.991 28.056 1.00 80.38 105 LYS A CA 1
ATOM 742 C C . LYS A 1 105 ? -15.832 3.435 29.267 1.00 80.38 105 LYS A C 1
ATOM 744 O O . LYS A 1 105 ? -16.424 3.286 30.340 1.00 80.38 105 LYS A O 1
ATOM 749 N N . PRO A 1 106 ? -14.543 3.074 29.123 1.00 81.38 106 PRO A N 1
ATOM 750 C CA . PRO A 1 106 ? -13.749 2.545 30.228 1.00 81.38 106 PRO A CA 1
ATOM 751 C C . PRO A 1 106 ? -13.439 3.638 31.260 1.00 81.38 106 PRO A C 1
ATOM 753 O O . PRO A 1 106 ? -13.109 4.767 30.913 1.00 81.38 106 PRO A O 1
ATOM 756 N N . LYS A 1 107 ? -13.516 3.290 32.550 1.00 83.38 107 LYS A N 1
ATOM 757 C CA . LYS A 1 107 ? -13.232 4.216 33.664 1.00 83.38 107 LYS A CA 1
ATOM 758 C C . LYS A 1 107 ? -11.746 4.259 34.056 1.00 83.38 107 LYS A C 1
ATOM 760 O O . LYS A 1 107 ? -11.351 5.119 34.834 1.00 83.38 107 LYS A O 1
ATOM 765 N N . THR A 1 108 ? -10.924 3.334 33.545 1.00 89.12 108 THR A N 1
ATOM 766 C CA . THR A 1 108 ? -9.494 3.198 33.883 1.00 89.12 108 THR A CA 1
ATOM 767 C C . THR A 1 108 ? -8.641 2.912 32.641 1.00 89.12 108 THR A C 1
ATOM 769 O O . THR A 1 108 ? -9.123 2.333 31.665 1.00 89.12 108 THR A O 1
ATOM 772 N N . ARG A 1 109 ? -7.351 3.289 32.677 1.00 86.50 109 ARG A N 1
ATOM 773 C CA . ARG A 1 109 ? -6.411 3.101 31.551 1.00 86.50 109 ARG A CA 1
ATOM 774 C C . ARG A 1 109 ? -6.198 1.630 31.181 1.00 86.50 109 ARG A C 1
ATOM 776 O O . ARG A 1 109 ? -6.222 1.297 30.003 1.00 86.50 109 ARG A O 1
ATOM 783 N N . LEU A 1 110 ? -6.039 0.747 32.170 1.00 89.19 110 LEU A N 1
ATOM 784 C CA . LEU A 1 110 ? -5.868 -0.692 31.923 1.00 89.19 110 LEU A CA 1
ATOM 785 C C . LEU A 1 110 ? -7.101 -1.313 31.257 1.00 89.19 110 LEU A C 1
ATOM 787 O O . LEU A 1 110 ? -6.959 -2.107 30.334 1.00 89.19 110 LEU A O 1
ATOM 791 N N . ALA A 1 111 ? -8.308 -0.912 31.669 1.00 86.12 111 ALA A N 1
ATOM 792 C CA . ALA A 1 111 ? -9.536 -1.395 31.044 1.00 86.12 111 ALA A CA 1
ATOM 793 C C . ALA A 1 111 ? -9.661 -0.939 29.582 1.00 86.12 111 ALA A C 1
ATOM 795 O O . ALA A 1 111 ? -10.140 -1.705 28.750 1.00 86.12 111 ALA A O 1
ATOM 796 N N . ALA A 1 112 ? -9.207 0.278 29.258 1.00 85.44 112 ALA A N 1
ATOM 797 C CA . ALA A 1 112 ? -9.157 0.759 27.879 1.00 85.44 112 ALA A CA 1
ATOM 798 C C . ALA A 1 112 ? -8.187 -0.072 27.023 1.00 85.44 112 ALA A C 1
ATOM 800 O O . ALA A 1 112 ? -8.566 -0.535 25.952 1.00 85.44 112 ALA A O 1
ATOM 801 N N . LEU A 1 113 ? -6.976 -0.331 27.531 1.00 89.31 113 LEU A N 1
ATOM 802 C CA . LEU A 1 113 ? -5.970 -1.135 26.830 1.00 89.31 113 LEU A CA 1
ATOM 803 C C . LEU A 1 113 ? -6.456 -2.562 26.564 1.00 89.31 113 LEU A C 1
ATOM 805 O O . LEU A 1 113 ? -6.380 -3.024 25.431 1.00 89.31 113 LEU A O 1
ATOM 809 N N . VAL A 1 114 ? -7.010 -3.247 27.569 1.00 88.50 114 VAL A N 1
ATOM 810 C CA . VAL A 1 114 ? -7.507 -4.625 27.404 1.00 88.50 114 VAL A CA 1
ATOM 811 C C . VAL A 1 114 ? -8.641 -4.690 26.378 1.00 88.50 114 VAL A C 1
ATOM 813 O O . VAL A 1 114 ? -8.646 -5.579 25.530 1.00 88.50 114 VAL A O 1
ATOM 816 N N . ARG A 1 115 ? -9.574 -3.729 26.405 1.00 86.62 115 ARG A N 1
ATOM 817 C CA . ARG A 1 115 ? -10.692 -3.674 25.451 1.00 86.62 115 ARG A CA 1
ATOM 818 C C . ARG A 1 115 ? -10.275 -3.311 24.026 1.00 86.62 115 ARG A C 1
ATOM 820 O O . ARG A 1 115 ? -11.021 -3.628 23.111 1.00 86.62 115 ARG A O 1
ATOM 827 N N . MET A 1 116 ? -9.116 -2.681 23.829 1.00 87.62 116 MET A N 1
ATOM 828 C CA . MET A 1 116 ? -8.534 -2.469 22.499 1.00 87.62 116 MET A CA 1
ATOM 829 C C . MET A 1 116 ? -7.743 -3.688 22.025 1.00 87.62 116 MET A C 1
ATOM 831 O O . MET A 1 116 ? -7.944 -4.157 20.911 1.00 87.62 116 MET A O 1
ATOM 835 N N . ILE A 1 117 ? -6.864 -4.219 22.877 1.00 90.12 117 ILE A N 1
ATOM 836 C CA . ILE A 1 117 ? -5.938 -5.296 22.512 1.00 90.12 117 ILE A CA 1
ATOM 837 C C . ILE A 1 117 ? -6.693 -6.590 22.222 1.00 90.12 117 ILE A C 1
ATOM 839 O O . ILE A 1 117 ? -6.395 -7.245 21.233 1.00 90.12 117 ILE A O 1
ATOM 843 N N . PHE A 1 118 ? -7.673 -6.958 23.050 1.00 87.81 118 PHE A N 1
ATOM 844 C CA . PHE A 1 118 ? -8.371 -8.236 22.918 1.00 87.81 118 PHE A CA 1
ATOM 845 C C . PHE A 1 118 ? -9.061 -8.429 21.549 1.00 87.81 118 PHE A C 1
ATOM 847 O O . PHE A 1 118 ? -8.753 -9.417 20.882 1.00 87.81 118 PHE A O 1
ATOM 854 N N . PRO A 1 119 ? -9.935 -7.516 21.072 1.00 86.50 119 PRO A N 1
ATOM 855 C CA . PRO A 1 119 ? -10.575 -7.676 19.766 1.00 86.50 119 PRO A CA 1
ATOM 856 C C . PRO A 1 119 ? -9.589 -7.546 18.600 1.00 86.50 119 PRO A C 1
ATOM 858 O O . PRO A 1 119 ? -9.707 -8.292 17.632 1.00 86.50 119 PRO A O 1
ATOM 861 N N . VAL A 1 120 ? -8.595 -6.653 18.690 1.00 86.94 120 VAL A N 1
ATOM 862 C CA . VAL A 1 120 ? -7.586 -6.491 17.631 1.00 86.94 120 VAL A CA 1
ATOM 863 C C . VAL A 1 120 ? -6.717 -7.743 17.513 1.00 86.94 120 VAL A C 1
ATOM 865 O O . VAL A 1 120 ? -6.523 -8.235 16.409 1.00 86.94 120 VAL A O 1
ATOM 868 N N . ALA A 1 121 ? -6.254 -8.311 18.628 1.00 87.69 121 ALA A N 1
ATOM 869 C CA . ALA A 1 121 ? -5.470 -9.544 18.631 1.00 87.69 121 ALA A CA 1
ATOM 870 C C . ALA A 1 121 ? -6.284 -10.749 18.132 1.00 87.69 121 ALA A C 1
ATOM 872 O O . ALA A 1 121 ? -5.764 -11.565 17.375 1.00 87.69 121 ALA A O 1
ATOM 873 N N . ALA A 1 122 ? -7.566 -10.839 18.509 1.00 85.50 122 ALA A N 1
ATOM 874 C CA . ALA A 1 122 ? -8.459 -11.895 18.039 1.00 85.50 122 ALA A CA 1
ATOM 875 C C . ALA A 1 122 ? -8.732 -11.811 16.528 1.00 85.50 122 ALA A C 1
ATOM 877 O O . ALA A 1 122 ? -8.762 -12.842 15.865 1.00 85.50 122 ALA A O 1
ATOM 878 N N . MET A 1 123 ? -8.911 -10.607 15.970 1.00 83.62 123 MET A N 1
ATOM 879 C CA . MET A 1 123 ? -9.096 -10.436 14.522 1.00 83.62 123 MET A CA 1
ATOM 880 C C . MET A 1 123 ? -7.782 -10.522 13.739 1.00 83.62 123 MET A C 1
ATOM 882 O O . MET A 1 123 ? -7.786 -10.998 12.608 1.00 83.62 123 MET A O 1
ATOM 886 N N . SER A 1 124 ? -6.651 -10.131 14.334 1.00 83.06 124 SER A N 1
ATOM 887 C CA . SER A 1 124 ? -5.336 -10.175 13.684 1.00 83.06 124 SER A CA 1
ATOM 888 C C . SER A 1 124 ? -4.917 -11.587 13.275 1.00 83.06 124 SER A C 1
ATOM 890 O O . SER A 1 124 ? -4.230 -11.727 12.270 1.00 83.06 124 SER A O 1
ATOM 892 N N . SER A 1 125 ? -5.329 -12.632 14.001 1.00 77.56 125 SER A N 1
ATOM 893 C CA . SER A 1 125 ? -5.032 -14.021 13.614 1.00 77.56 125 SER A CA 1
ATOM 894 C C . SER A 1 125 ? -5.829 -14.495 12.393 1.00 77.56 125 SER A C 1
ATOM 896 O O . SER A 1 125 ? -5.443 -15.472 11.758 1.00 77.56 125 SER A O 1
ATOM 898 N N . VAL A 1 126 ? -6.927 -13.809 12.057 1.00 77.50 126 VAL A N 1
ATOM 899 C CA . VAL A 1 126 ? -7.823 -14.142 10.938 1.00 77.50 126 VAL A CA 1
ATOM 900 C C . VAL A 1 126 ? -7.573 -13.237 9.728 1.00 77.50 126 VAL A C 1
ATOM 902 O O . VAL A 1 126 ? -7.710 -13.678 8.592 1.00 77.50 126 VAL A O 1
ATOM 905 N N . MET A 1 127 ? -7.190 -11.978 9.956 1.00 71.75 127 MET A N 1
ATOM 906 C CA . MET A 1 127 ? -7.044 -10.948 8.921 1.00 71.75 127 MET A CA 1
ATOM 907 C C . MET A 1 127 ? -5.691 -10.931 8.196 1.00 71.75 127 MET A C 1
ATOM 909 O O . MET A 1 127 ? -5.486 -10.000 7.423 1.00 71.75 127 MET A O 1
ATOM 913 N N . ASN A 1 128 ? -4.854 -11.967 8.365 1.00 59.88 128 ASN A N 1
ATOM 914 C CA . ASN A 1 128 ? -3.530 -12.174 7.745 1.00 59.88 128 ASN A CA 1
ATOM 915 C C . ASN A 1 128 ? -2.341 -11.717 8.618 1.00 59.88 128 ASN A C 1
ATOM 917 O O . ASN A 1 128 ? -2.142 -10.522 8.840 1.00 59.88 128 ASN A O 1
ATOM 921 N N . ASN A 1 129 ? -1.522 -12.688 9.041 1.00 52.88 129 ASN A N 1
ATOM 922 C CA . ASN A 1 129 ? -0.096 -12.527 9.340 1.00 52.88 129 ASN A CA 1
ATOM 923 C C . ASN A 1 129 ? 0.691 -13.632 8.636 1.00 52.88 129 ASN A C 1
ATOM 925 O O . ASN A 1 129 ? 0.435 -14.809 8.980 1.00 52.88 129 ASN A O 1
#